Protein AF-A0A9J6RIE5-F1 (afdb_monomer)

pLDDT: mean 76.93, std 15.08, range [38.94, 94.38]

Nearest PDB structures (foldseek):
  3g1c-assembly1_A-2  TM=6.650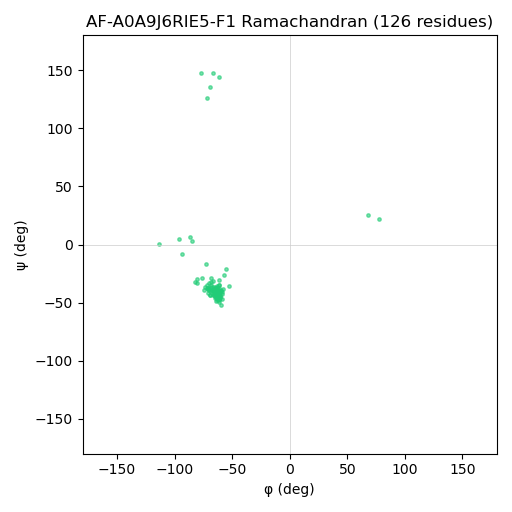E-01  e=7.836E+00  Lachnospira eligens ATCC 27750
  6fal-assembly1_A  TM=6.425E-01  e=8.441E+00  Escherichia coli

Foldseek 3Di:
DVVVVVVVVVVVVVVVVVVVVVVVVVVVVVVVVVVVVVVVVVVVVVVVVVVVVVVVVVVVVVVVVVVVVVVVVVVVVVVVVVVQLVVVLLVVVVVVDDLVVSCVPRVDDSVVSVVSVVVVVVVVVVVD

Radius of gyration: 45.93 Å; Cα contacts (8 Å, |Δi|>4): 26; chains: 1; bounding box: 86×34×119 Å

Organism: NCBI:txid2950436

Mean predicted aligned error: 17.03 Å

Secondary structure (DSSP, 8-state):
-HHHHHHHHHHHHHHHHHHHHHHHHHHHHHHHHHHHHHHHHHHHHHHHHHHHHHHHHHHHHHHHHHHHHHHHHHHHHHHHHHT-HHHHHHHHHTTT--HHHHHHHH---HHHHHHHHHHHHHHHHT--

Sequence (128 aa):
MLIWGALFVLAAYSVAVSGYAIKNRNKLEQLEASLSEKMAQFNRELEAVNNGAIGVGQHLIHVEKKLNTVVSEQERLLTTAEFQPYGQAEAMAEQGVDAEQLSERFGLSESEAQLMSMIKQRSAAQAL

InterPro domains:
  IPR021244 Protein of unknown function DUF2802 [PF10975] (55-120)

Solvent-accessible surface area (backbone atoms only — not comparable to full-atom values): 7033 Å² total; per-residue (Å²): 118,70,68,65,54,55,52,51,54,53,52,52,51,52,53,51,54,52,53,49,52,53,55,53,49,54,49,50,53,52,50,52,50,53,50,51,52,49,51,55,48,50,50,53,52,49,50,52,51,50,54,49,51,52,52,51,50,56,49,49,53,52,50,52,52,52,48,52,52,52,51,53,50,49,53,53,49,50,56,50,57,74,66,34,53,64,65,58,47,50,63,45,45,75,71,68,54,54,54,70,60,50,19,72,75,57,71,44,53,70,68,54,34,51,50,53,54,52,56,46,55,53,52,57,66,69,75,112

Structure (mmCIF, N/CA/C/O backbone):
data_AF-A0A9J6RIE5-F1
#
_entry.id   AF-A0A9J6RIE5-F1
#
loop_
_atom_site.group_PDB
_atom_site.id
_atom_site.type_symbol
_atom_site.label_atom_id
_atom_site.label_alt_id
_atom_site.label_comp_id
_atom_site.label_asym_id
_atom_site.label_entity_id
_atom_site.label_seq_id
_atom_site.pdbx_PDB_ins_code
_atom_site.Cartn_x
_atom_site.Cartn_y
_atom_site.Cartn_z
_atom_site.occupancy
_atom_site.B_iso_or_equiv
_atom_site.auth_seq_id
_atom_site.auth_comp_id
_atom_site.auth_asym_id
_atom_site.auth_atom_id
_atom_site.pdbx_PDB_model_num
ATOM 1 N N . MET A 1 1 ? 43.245 -2.357 -61.612 1.0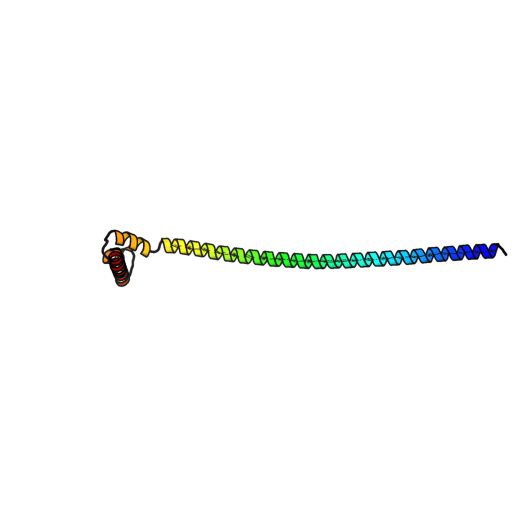0 71.38 1 MET A N 1
ATOM 2 C CA . MET A 1 1 ? 41.887 -2.876 -61.316 1.00 71.38 1 MET A CA 1
ATOM 3 C C . MET A 1 1 ? 41.734 -3.411 -59.887 1.00 71.38 1 MET A C 1
ATOM 5 O O . MET A 1 1 ? 40.704 -3.149 -59.290 1.00 71.38 1 MET A O 1
ATOM 9 N N . LEU A 1 2 ? 42.748 -4.051 -59.286 1.00 80.19 2 LEU A N 1
ATOM 10 C CA . LEU A 1 2 ? 42.676 -4.579 -57.906 1.00 80.19 2 LEU A CA 1
ATOM 11 C C . LEU A 1 2 ? 42.445 -3.520 -56.801 1.00 80.19 2 LEU A C 1
ATOM 13 O O . LEU A 1 2 ? 41.724 -3.780 -55.844 1.00 80.19 2 LEU A O 1
ATOM 17 N N . ILE A 1 3 ? 42.995 -2.309 -56.954 1.00 89.12 3 ILE A N 1
ATOM 18 C CA . ILE A 1 3 ? 42.905 -1.228 -55.947 1.00 89.12 3 ILE A CA 1
ATOM 19 C C . ILE A 1 3 ? 41.458 -0.751 -55.724 1.00 89.12 3 ILE A C 1
ATOM 21 O O . ILE A 1 3 ? 41.059 -0.496 -54.593 1.00 89.12 3 ILE A O 1
ATOM 25 N N . TRP A 1 4 ? 40.647 -0.688 -56.784 1.00 89.25 4 TRP A N 1
ATOM 26 C CA . TRP A 1 4 ? 39.242 -0.276 -56.687 1.00 89.25 4 TRP A CA 1
ATOM 27 C C . TRP A 1 4 ? 38.372 -1.319 -55.971 1.00 89.25 4 TRP A C 1
ATOM 29 O O . TRP A 1 4 ? 37.464 -0.952 -55.229 1.00 89.25 4 TRP A O 1
ATOM 39 N N . GLY A 1 5 ? 38.684 -2.611 -56.129 1.00 91.31 5 GLY A N 1
ATOM 40 C CA . GLY A 1 5 ? 38.000 -3.686 -55.405 1.00 91.31 5 GLY A CA 1
ATOM 41 C C . GLY A 1 5 ? 38.268 -3.638 -53.898 1.00 91.31 5 GLY A C 1
ATOM 42 O O . GLY A 1 5 ? 37.335 -3.740 -53.105 1.00 91.31 5 GLY A O 1
ATOM 43 N N . ALA A 1 6 ? 39.522 -3.401 -53.496 1.00 90.00 6 ALA A N 1
ATOM 44 C CA . ALA A 1 6 ? 39.889 -3.277 -52.083 1.00 90.00 6 ALA A CA 1
ATOM 45 C C . ALA A 1 6 ? 39.181 -2.094 -51.393 1.00 90.00 6 ALA A C 1
ATOM 47 O O . ALA A 1 6 ? 38.716 -2.224 -50.261 1.00 90.00 6 ALA A O 1
ATOM 48 N N . LEU A 1 7 ? 39.034 -0.966 -52.096 1.00 90.62 7 LEU A N 1
ATOM 49 C CA . LEU A 1 7 ? 38.338 0.225 -51.599 1.00 90.62 7 LEU A CA 1
ATOM 50 C C . LEU A 1 7 ? 36.842 -0.034 -51.357 1.00 90.62 7 LEU A C 1
ATOM 52 O O . LEU A 1 7 ? 36.301 0.385 -50.334 1.00 90.62 7 LEU A O 1
ATOM 56 N N . PHE A 1 8 ? 36.191 -0.787 -52.248 1.00 93.62 8 PHE A N 1
ATOM 57 C CA . PHE A 1 8 ? 34.786 -1.172 -52.089 1.00 93.62 8 PHE A CA 1
ATOM 58 C C . PHE A 1 8 ? 34.554 -2.086 -50.882 1.00 93.62 8 PHE A C 1
ATOM 60 O O . PHE A 1 8 ? 33.595 -1.885 -50.138 1.00 93.62 8 PHE A O 1
ATOM 67 N N . VAL A 1 9 ? 35.438 -3.061 -50.650 1.00 92.50 9 VAL A N 1
ATOM 68 C CA . VAL A 1 9 ? 35.326 -3.975 -49.499 1.00 92.50 9 VAL A CA 1
ATOM 69 C C . VAL A 1 9 ? 35.498 -3.220 -48.180 1.00 92.50 9 VAL A C 1
ATOM 71 O O . VAL A 1 9 ? 34.745 -3.447 -47.234 1.00 92.50 9 VAL A O 1
ATOM 74 N N . LEU A 1 10 ? 36.444 -2.280 -48.123 1.00 92.50 10 LEU A N 1
ATOM 75 C CA . LEU A 1 10 ? 36.713 -1.490 -46.921 1.00 92.50 10 LEU A CA 1
ATOM 76 C C . LEU A 1 10 ? 35.555 -0.528 -46.608 1.00 92.50 10 LEU A C 1
ATOM 78 O O . LEU A 1 10 ? 35.149 -0.402 -45.451 1.00 92.50 10 LEU A O 1
ATOM 82 N N . ALA A 1 11 ? 34.957 0.074 -47.641 1.00 92.25 11 ALA A N 1
ATOM 83 C CA . ALA A 1 11 ? 33.744 0.876 -47.504 1.00 92.25 11 ALA A CA 1
ATOM 84 C C . ALA A 1 11 ? 32.547 0.033 -47.027 1.00 92.25 11 ALA A C 1
ATOM 86 O O . ALA A 1 11 ? 31.854 0.429 -46.091 1.00 92.25 11 ALA A O 1
ATOM 87 N N . ALA A 1 12 ? 32.335 -1.156 -47.601 1.00 91.56 12 ALA A N 1
ATOM 88 C CA . ALA A 1 12 ? 31.259 -2.057 -47.186 1.00 91.56 12 ALA A CA 1
ATOM 89 C C . ALA A 1 12 ? 31.420 -2.524 -45.728 1.00 91.56 12 ALA A C 1
ATOM 91 O O . ALA A 1 12 ? 30.443 -2.573 -44.978 1.00 91.56 12 ALA A O 1
ATOM 92 N N . TYR A 1 13 ? 32.654 -2.806 -45.301 1.00 94.38 13 TYR A N 1
ATOM 93 C CA . TYR A 1 13 ? 32.958 -3.178 -43.920 1.00 94.38 13 TYR A CA 1
ATOM 94 C C . TYR A 1 13 ? 32.653 -2.038 -42.935 1.00 94.38 13 TYR A C 1
ATOM 96 O O . TYR A 1 13 ? 32.027 -2.268 -41.900 1.00 94.38 13 TYR A O 1
ATOM 104 N N . SER A 1 14 ? 33.020 -0.798 -43.278 1.00 91.94 14 SER A N 1
ATOM 105 C CA . SER A 1 14 ? 32.725 0.383 -42.451 1.00 91.94 14 SER A CA 1
ATOM 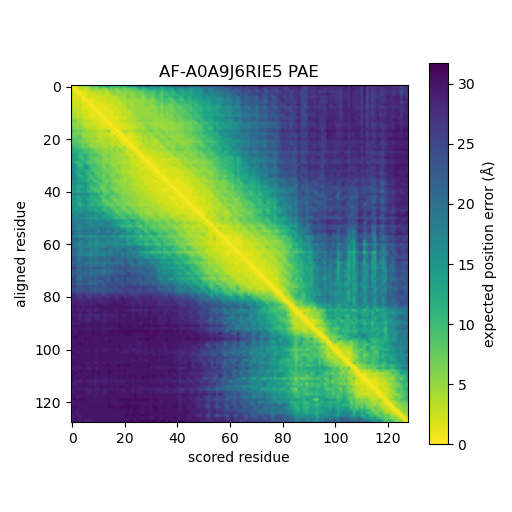106 C C . SER A 1 14 ? 31.214 0.590 -42.271 1.00 91.94 14 SER A C 1
ATOM 108 O O . SER A 1 14 ? 30.743 0.778 -41.147 1.00 91.94 14 SER A O 1
ATOM 110 N N . VAL A 1 15 ? 30.437 0.451 -43.350 1.00 92.19 15 VAL A N 1
ATOM 111 C CA . VAL A 1 15 ? 28.972 0.583 -43.313 1.00 92.19 15 VAL A CA 1
ATOM 112 C C . VAL A 1 15 ? 28.338 -0.522 -42.466 1.00 92.19 15 VAL A C 1
ATOM 114 O O . VAL A 1 15 ? 27.442 -0.242 -41.667 1.00 92.19 15 VAL A O 1
ATOM 117 N N . ALA A 1 16 ? 28.824 -1.762 -42.57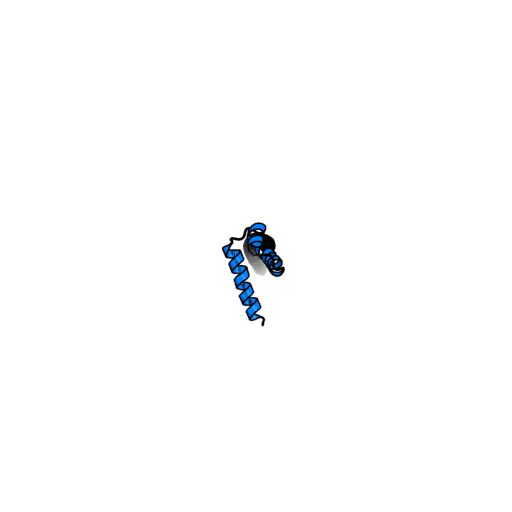5 1.00 92.88 16 ALA A N 1
ATOM 118 C CA . ALA A 1 16 ? 28.329 -2.880 -41.774 1.00 92.88 16 ALA A CA 1
ATOM 119 C C . ALA A 1 16 ? 28.564 -2.663 -40.268 1.00 92.88 16 ALA A C 1
ATOM 121 O O . ALA A 1 16 ? 27.646 -2.854 -39.466 1.00 92.88 16 ALA A O 1
ATOM 122 N N . VAL A 1 17 ? 29.759 -2.202 -39.882 1.00 92.69 17 VAL A N 1
ATOM 123 C CA . VAL A 1 17 ? 30.091 -1.883 -38.482 1.00 92.69 17 VAL A CA 1
ATOM 124 C C . VAL A 1 17 ? 29.234 -0.727 -37.966 1.00 92.69 17 VAL A C 1
ATOM 126 O O . VAL A 1 17 ? 28.683 -0.810 -36.867 1.00 92.69 17 VAL A O 1
ATOM 129 N N . SER A 1 18 ? 29.057 0.324 -38.770 1.00 92.25 18 SER A N 1
ATOM 130 C CA . SER A 1 18 ? 28.239 1.480 -38.391 1.00 92.25 18 SER A CA 1
ATOM 131 C C . SER A 1 18 ? 26.764 1.097 -38.210 1.00 92.25 18 SER A C 1
ATOM 133 O O . SER A 1 18 ? 26.134 1.501 -37.232 1.00 92.25 18 SER A O 1
ATOM 135 N N . GLY A 1 19 ? 26.222 0.249 -39.090 1.00 91.31 19 GLY A N 1
ATOM 136 C CA . GLY A 1 19 ? 24.865 -0.287 -38.957 1.00 91.31 19 GLY A CA 1
ATOM 137 C C . GLY A 1 19 ? 24.689 -1.155 -37.707 1.00 91.31 19 GLY A C 1
ATOM 138 O O . GLY A 1 19 ? 23.677 -1.046 -37.009 1.00 91.31 19 GLY A O 1
ATOM 139 N N . TYR A 1 20 ? 25.693 -1.971 -37.373 1.00 92.62 20 TYR A N 1
ATOM 140 C CA . TYR A 1 20 ? 25.671 -2.796 -36.165 1.00 92.62 20 TYR A CA 1
ATOM 141 C C . TYR A 1 20 ? 25.706 -1.945 -34.889 1.00 92.62 20 TYR A C 1
ATOM 143 O O . TYR A 1 20 ? 24.951 -2.204 -33.950 1.00 92.62 20 TYR A O 1
ATOM 151 N N . ALA A 1 21 ? 26.520 -0.885 -34.876 1.00 89.88 21 ALA A N 1
ATOM 152 C CA . ALA A 1 21 ? 26.608 0.047 -33.757 1.00 89.88 21 ALA A CA 1
ATOM 153 C C . ALA A 1 21 ? 25.281 0.783 -33.503 1.00 89.88 21 ALA A C 1
ATOM 155 O O . ALA A 1 21 ? 24.855 0.886 -32.353 1.00 89.88 21 ALA A O 1
ATOM 156 N N . ILE A 1 22 ? 24.592 1.236 -34.558 1.00 90.38 22 ILE A N 1
ATOM 157 C CA . ILE A 1 22 ? 23.288 1.915 -34.444 1.00 90.38 22 ILE A CA 1
ATOM 158 C C . ILE A 1 22 ? 22.225 0.957 -33.900 1.00 90.38 22 ILE A C 1
ATOM 160 O O . ILE A 1 22 ? 21.511 1.284 -32.955 1.00 90.38 22 ILE A O 1
ATOM 164 N N . LYS A 1 23 ? 22.155 -0.270 -34.429 1.00 90.25 23 LYS A N 1
ATOM 165 C CA . LYS A 1 23 ? 21.197 -1.273 -33.942 1.00 90.25 23 LYS A CA 1
ATOM 166 C C . LYS A 1 23 ? 21.426 -1.619 -32.470 1.00 90.25 23 LYS A C 1
ATOM 168 O O . LYS A 1 23 ? 20.462 -1.848 -31.742 1.00 90.25 23 LYS A O 1
ATOM 173 N N . ASN A 1 24 ? 22.685 -1.672 -32.036 1.00 88.94 24 ASN A N 1
ATOM 174 C CA . ASN A 1 24 ? 23.013 -1.975 -30.648 1.00 88.94 24 ASN A CA 1
ATOM 175 C C . ASN A 1 24 ? 22.649 -0.817 -29.707 1.00 88.94 24 ASN A C 1
ATOM 177 O O . ASN A 1 24 ? 22.117 -1.065 -28.631 1.00 88.94 24 ASN A O 1
ATOM 181 N N . ARG A 1 25 ? 22.845 0.436 -30.139 1.00 88.62 25 ARG A N 1
ATOM 182 C CA . ARG A 1 25 ? 22.396 1.628 -29.396 1.00 88.62 25 ARG A CA 1
ATOM 183 C C . ARG A 1 25 ? 20.881 1.652 -29.222 1.00 88.62 25 ARG A C 1
ATOM 185 O O . ARG A 1 25 ? 20.418 1.769 -28.097 1.00 88.62 25 ARG A O 1
ATOM 192 N N . ASN A 1 26 ? 20.123 1.401 -30.289 1.00 88.19 26 ASN A N 1
ATOM 193 C CA . ASN A 1 26 ? 18.660 1.369 -30.208 1.00 88.19 26 ASN A CA 1
ATOM 194 C C . ASN A 1 26 ? 18.155 0.278 -29.250 1.00 88.19 26 ASN A C 1
ATOM 196 O O . ASN A 1 26 ? 17.160 0.471 -28.561 1.00 88.19 26 ASN A O 1
ATOM 200 N N . LYS A 1 27 ? 18.839 -0.873 -29.182 1.00 89.31 27 LYS A N 1
ATOM 201 C CA . LYS A 1 27 ? 18.517 -1.919 -28.198 1.00 89.31 27 LYS A CA 1
ATOM 202 C C . LYS A 1 27 ? 18.808 -1.478 -26.767 1.00 89.31 27 LYS A C 1
ATOM 204 O O . LYS A 1 27 ? 18.024 -1.806 -25.884 1.00 89.31 27 LYS A O 1
ATOM 209 N N . LEU A 1 28 ? 19.920 -0.775 -26.542 1.00 86.69 28 LEU A N 1
ATOM 210 C CA . LEU A 1 28 ? 20.246 -0.222 -25.227 1.00 86.69 28 LEU A CA 1
ATOM 211 C C . LEU A 1 28 ? 19.191 0.797 -24.794 1.00 86.69 28 LEU A C 1
ATOM 213 O O . LEU A 1 28 ? 18.667 0.674 -23.695 1.00 86.69 28 LEU A O 1
ATOM 217 N N . GLU A 1 29 ? 18.813 1.722 -25.674 1.00 89.62 29 GLU A N 1
ATOM 218 C CA . GLU A 1 29 ? 17.781 2.725 -25.387 1.00 89.62 29 GLU A CA 1
ATOM 219 C C . GLU A 1 29 ? 16.421 2.079 -25.094 1.00 89.62 29 GLU A C 1
ATOM 221 O O . GLU A 1 29 ? 15.740 2.461 -24.147 1.00 89.62 29 GLU A O 1
ATOM 226 N N . GLN A 1 30 ? 16.033 1.048 -25.851 1.00 89.25 30 GLN A N 1
ATOM 227 C CA . GLN A 1 30 ? 14.805 0.294 -25.577 1.00 89.25 30 GLN A CA 1
ATOM 228 C C . GLN A 1 30 ? 14.857 -0.435 -24.232 1.00 89.25 30 GLN A C 1
ATOM 230 O O . GLN A 1 30 ? 13.844 -0.515 -23.532 1.00 89.25 30 GLN A O 1
ATOM 235 N N . LEU A 1 31 ? 16.022 -0.972 -23.865 1.00 88.81 31 LEU A N 1
ATOM 236 C CA . LEU A 1 31 ? 16.207 -1.660 -22.594 1.00 88.81 31 LEU A CA 1
ATOM 237 C C . LEU A 1 31 ? 16.153 -0.678 -21.420 1.00 88.81 31 LEU A C 1
ATOM 239 O O . LEU A 1 31 ? 15.473 -0.957 -20.435 1.00 88.81 31 LEU A O 1
ATOM 243 N N . GLU A 1 32 ? 16.807 0.477 -21.545 1.00 89.94 32 GLU A N 1
ATOM 244 C CA . GLU A 1 32 ? 16.744 1.560 -20.561 1.00 89.94 32 GLU A CA 1
ATOM 245 C C . GLU A 1 32 ? 15.320 2.095 -20.408 1.00 89.94 32 GLU A C 1
ATOM 247 O O . GLU A 1 32 ? 14.838 2.228 -19.283 1.00 89.94 32 GLU A O 1
ATOM 252 N N . ALA A 1 33 ? 14.609 2.323 -21.517 1.00 90.19 33 ALA A N 1
ATOM 253 C CA . ALA A 1 33 ? 13.214 2.754 -21.494 1.00 90.19 33 ALA A CA 1
ATOM 254 C C . ALA A 1 33 ? 12.319 1.727 -20.785 1.00 90.19 33 ALA A C 1
ATOM 256 O O . ALA A 1 33 ? 11.554 2.087 -19.893 1.00 90.19 33 ALA A O 1
ATOM 257 N N . SER A 1 34 ? 12.478 0.440 -21.109 1.00 90.75 34 SER A N 1
ATOM 258 C CA . SER A 1 34 ? 11.721 -0.647 -20.472 1.00 90.75 34 SER A CA 1
ATOM 259 C C . SER A 1 34 ? 12.024 -0.762 -18.976 1.00 90.75 34 SER A C 1
ATOM 261 O O . SER A 1 34 ? 11.141 -1.064 -18.174 1.00 90.75 34 SER A O 1
ATOM 263 N N . LEU A 1 35 ? 13.281 -0.551 -18.577 1.00 88.75 35 LEU A N 1
ATOM 264 C CA . LEU A 1 35 ? 13.682 -0.599 -17.174 1.00 88.75 35 LEU A CA 1
ATOM 265 C C . LEU A 1 35 ? 13.130 0.601 -16.399 1.00 88.75 35 LEU A C 1
ATOM 267 O O . LEU A 1 35 ? 12.621 0.429 -15.293 1.00 88.75 35 LEU A O 1
ATOM 271 N N . SER A 1 36 ? 13.179 1.790 -16.999 1.00 92.25 36 SER A N 1
ATOM 272 C CA . SER A 1 36 ? 12.595 3.014 -16.447 1.00 92.25 36 SER A CA 1
ATOM 273 C C . SER A 1 36 ? 11.082 2.879 -16.266 1.00 92.25 36 SER A C 1
ATOM 275 O O . SER A 1 36 ? 10.550 3.200 -15.204 1.00 92.25 36 SER A O 1
ATOM 277 N N . GLU A 1 37 ? 10.388 2.302 -17.248 1.00 92.81 37 GLU A N 1
ATOM 278 C CA . GLU A 1 37 ? 8.951 2.042 -17.170 1.00 92.81 37 GLU A CA 1
ATOM 279 C C . GLU A 1 37 ? 8.602 1.075 -16.029 1.00 92.81 37 GLU A C 1
ATOM 281 O O . GLU A 1 37 ? 7.698 1.353 -15.237 1.00 92.81 37 GLU A O 1
ATOM 286 N N . LYS A 1 38 ? 9.365 -0.016 -15.880 1.00 91.19 38 LYS A N 1
ATOM 287 C CA . LYS A 1 38 ? 9.200 -0.964 -14.766 1.00 91.19 38 LYS A CA 1
ATOM 288 C C . LYS A 1 38 ? 9.476 -0.326 -13.409 1.00 91.19 38 LYS A C 1
ATOM 290 O O . LYS A 1 38 ? 8.735 -0.576 -12.466 1.00 91.19 38 LYS A O 1
ATOM 295 N N . MET A 1 39 ? 10.503 0.515 -13.303 1.00 92.38 39 MET A N 1
ATOM 296 C CA . MET A 1 39 ? 10.790 1.258 -12.071 1.00 92.38 39 MET A CA 1
ATOM 297 C C . MET A 1 39 ? 9.665 2.234 -11.731 1.00 92.38 39 MET A C 1
ATOM 299 O O . MET A 1 39 ? 9.238 2.310 -10.581 1.00 92.38 39 MET A O 1
ATOM 303 N N . ALA A 1 40 ? 9.128 2.936 -12.729 1.00 92.12 40 ALA A N 1
ATOM 304 C CA . ALA A 1 40 ? 7.980 3.811 -12.539 1.00 92.12 40 ALA A CA 1
ATOM 305 C C . ALA A 1 40 ? 6.733 3.026 -12.102 1.00 92.12 40 ALA A C 1
ATOM 307 O O . ALA A 1 40 ? 5.983 3.497 -11.250 1.00 92.12 40 ALA A O 1
ATOM 308 N N . GLN A 1 41 ? 6.511 1.827 -12.649 1.00 92.25 41 GLN A N 1
ATOM 309 C CA . GLN A 1 41 ? 5.436 0.941 -12.205 1.00 92.25 41 GLN A CA 1
ATOM 310 C C . GLN A 1 41 ? 5.639 0.481 -10.762 1.00 92.25 41 GLN A C 1
ATOM 312 O O . GLN A 1 41 ? 4.715 0.620 -9.964 1.00 92.25 41 GLN A O 1
ATOM 317 N N . PHE A 1 42 ? 6.834 0.007 -10.406 1.00 90.12 42 PHE A N 1
ATOM 318 C CA . PHE A 1 42 ? 7.117 -0.404 -9.035 1.00 90.12 42 PHE A CA 1
ATOM 319 C C . PHE A 1 42 ? 6.957 0.738 -8.041 1.00 90.12 42 PHE A C 1
ATOM 321 O O . PHE A 1 42 ? 6.385 0.515 -6.983 1.00 90.12 42 PHE A O 1
ATOM 328 N N . ASN A 1 43 ? 7.374 1.960 -8.377 1.00 91.88 43 ASN A N 1
ATOM 329 C CA . ASN A 1 43 ? 7.136 3.116 -7.511 1.00 91.88 43 ASN A CA 1
ATOM 330 C C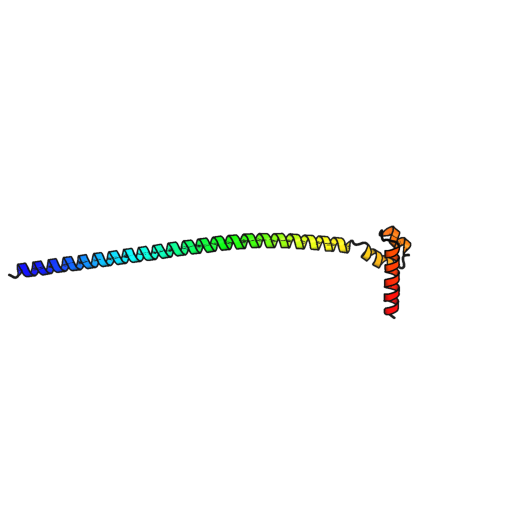 . ASN A 1 43 ? 5.641 3.377 -7.295 1.00 91.88 43 ASN A C 1
ATOM 332 O O . ASN A 1 43 ? 5.227 3.599 -6.162 1.00 91.88 43 ASN A O 1
ATOM 336 N N . ARG A 1 44 ? 4.816 3.283 -8.347 1.00 90.62 44 ARG A N 1
ATOM 337 C CA . ARG A 1 44 ? 3.354 3.414 -8.211 1.00 90.62 44 ARG A CA 1
ATOM 338 C C . ARG A 1 44 ? 2.754 2.311 -7.341 1.00 90.62 44 ARG A C 1
ATOM 340 O O . ARG A 1 44 ? 1.882 2.584 -6.521 1.00 90.62 44 ARG A O 1
ATOM 347 N N . GLU A 1 45 ? 3.211 1.073 -7.509 1.00 90.19 45 GLU A N 1
ATOM 348 C CA . GLU A 1 45 ? 2.784 -0.051 -6.670 1.00 90.19 45 GLU A CA 1
ATOM 349 C C . GLU A 1 45 ? 3.217 0.152 -5.211 1.00 90.19 45 GLU A C 1
ATOM 351 O O . GLU A 1 45 ? 2.419 -0.073 -4.304 1.00 90.19 45 GLU A O 1
ATOM 356 N N . LEU A 1 46 ? 4.431 0.656 -4.974 1.00 89.81 46 LEU A N 1
ATOM 357 C CA . LEU A 1 46 ? 4.936 0.968 -3.639 1.00 89.81 46 LEU A CA 1
ATOM 358 C C . LEU A 1 46 ? 4.116 2.074 -2.967 1.00 89.81 46 LEU A C 1
ATOM 360 O O . LEU A 1 46 ? 3.764 1.948 -1.798 1.00 89.81 46 LEU A O 1
ATOM 364 N N . GLU A 1 47 ? 3.781 3.139 -3.699 1.00 89.44 47 GLU A N 1
ATOM 365 C CA . GLU A 1 47 ? 2.913 4.215 -3.213 1.00 89.44 47 GLU A CA 1
ATOM 366 C C . GLU A 1 47 ? 1.516 3.692 -2.871 1.00 89.44 47 GLU A C 1
ATOM 368 O O . GLU A 1 47 ? 0.980 4.015 -1.811 1.00 89.44 47 GLU A O 1
ATOM 373 N N . ALA A 1 48 ? 0.939 2.842 -3.723 1.00 87.12 48 ALA A N 1
ATOM 374 C CA . ALA A 1 48 ? -0.353 2.218 -3.460 1.00 87.12 48 ALA A CA 1
ATOM 375 C C . ALA A 1 48 ? -0.311 1.322 -2.211 1.00 87.12 48 ALA A C 1
ATOM 377 O O . ALA A 1 48 ? -1.206 1.405 -1.368 1.00 87.12 48 ALA A O 1
ATOM 378 N N . VAL A 1 49 ? 0.742 0.513 -2.052 1.00 85.94 49 VAL A N 1
ATOM 379 C CA . VAL A 1 49 ? 0.949 -0.336 -0.868 1.00 85.94 49 VAL A CA 1
ATOM 380 C C . VAL A 1 49 ? 1.154 0.509 0.384 1.00 85.94 49 VAL A C 1
ATOM 382 O O . VAL A 1 49 ? 0.533 0.227 1.405 1.00 85.94 49 VAL A O 1
ATOM 385 N N . ASN A 1 50 ? 1.965 1.565 0.321 1.00 85.25 50 ASN A N 1
ATOM 386 C CA . ASN A 1 50 ? 2.193 2.473 1.443 1.00 85.25 50 ASN A CA 1
ATOM 387 C C . ASN A 1 50 ? 0.894 3.169 1.871 1.00 85.25 50 ASN A C 1
ATOM 389 O O . ASN A 1 50 ? 0.548 3.170 3.050 1.00 85.25 50 ASN A O 1
ATOM 393 N N . ASN A 1 51 ? 0.126 3.689 0.913 1.00 81.06 51 ASN A N 1
ATOM 394 C CA . ASN A 1 51 ? -1.168 4.312 1.186 1.00 81.06 51 ASN A CA 1
ATOM 395 C C . ASN A 1 51 ? -2.170 3.302 1.767 1.00 81.06 51 ASN A C 1
ATOM 397 O O . ASN A 1 51 ? -2.894 3.622 2.711 1.00 81.06 51 ASN A O 1
ATOM 401 N N . GLY A 1 52 ? -2.174 2.067 1.259 1.00 81.81 52 GLY A N 1
ATOM 402 C CA . GLY A 1 52 ? -2.973 0.971 1.806 1.00 81.81 52 GLY A CA 1
ATOM 403 C C . GLY A 1 52 ? -2.578 0.614 3.241 1.00 81.81 52 GLY A C 1
ATOM 404 O O . GLY A 1 52 ? -3.443 0.521 4.111 1.00 81.81 52 GLY A O 1
ATOM 405 N N . ALA A 1 53 ? -1.280 0.481 3.518 1.00 84.12 53 ALA A N 1
ATOM 406 C CA . ALA A 1 53 ? -0.751 0.175 4.845 1.00 84.12 53 ALA A CA 1
ATOM 407 C C . ALA A 1 53 ? -1.065 1.285 5.861 1.00 84.12 53 ALA A C 1
ATOM 409 O O . ALA A 1 53 ? -1.469 0.988 6.986 1.00 84.12 53 ALA A O 1
ATOM 410 N N . ILE A 1 54 ? -0.961 2.557 5.458 1.00 83.81 54 ILE A N 1
ATOM 411 C CA . ILE A 1 54 ? -1.358 3.706 6.286 1.00 83.81 54 ILE A CA 1
ATOM 412 C C . ILE A 1 54 ? -2.858 3.650 6.602 1.00 83.81 54 ILE A C 1
ATOM 414 O O . ILE A 1 54 ? -3.243 3.813 7.761 1.00 83.81 54 ILE A O 1
ATOM 418 N N . GLY A 1 55 ? -3.706 3.379 5.604 1.00 83.56 55 GLY A N 1
ATOM 419 C CA . GLY A 1 55 ? -5.154 3.263 5.800 1.00 83.56 55 GLY A CA 1
ATOM 420 C C . GLY A 1 55 ? -5.537 2.130 6.757 1.00 83.56 55 GLY A C 1
ATOM 421 O O . GLY A 1 55 ? -6.339 2.330 7.671 1.00 83.56 55 GLY A O 1
ATOM 422 N N . VAL A 1 56 ? -4.913 0.958 6.604 1.00 85.94 56 VAL A N 1
ATOM 423 C CA . VAL A 1 56 ? -5.109 -0.183 7.514 1.00 85.94 56 VAL A CA 1
ATOM 424 C C . VAL A 1 56 ? -4.627 0.151 8.927 1.00 85.94 56 VAL A C 1
ATOM 426 O O . VAL A 1 56 ? -5.333 -0.149 9.887 1.00 85.94 56 VAL A O 1
ATOM 429 N N . GLY A 1 57 ? -3.483 0.825 9.076 1.00 86.62 57 GLY A N 1
ATOM 430 C CA . GLY A 1 57 ? -2.974 1.260 10.380 1.00 86.62 57 GLY A CA 1
ATOM 431 C C . GLY A 1 57 ? -3.924 2.223 11.097 1.00 86.62 57 GLY A C 1
ATOM 432 O O . GLY A 1 57 ? -4.234 2.031 12.270 1.00 86.62 57 GLY A O 1
ATOM 433 N N . GLN A 1 58 ? -4.460 3.220 10.386 1.00 88.44 58 GLN A N 1
ATOM 434 C CA . GLN A 1 58 ? -5.455 4.144 10.946 1.00 88.44 58 GLN A CA 1
ATOM 435 C C . GLN A 1 58 ? -6.748 3.428 11.352 1.00 88.44 58 GLN A C 1
ATOM 437 O O . GLN A 1 58 ? -7.317 3.728 12.405 1.00 88.44 58 GLN A O 1
ATOM 442 N N . HIS A 1 59 ? -7.203 2.465 10.547 1.00 90.38 59 HIS A N 1
ATOM 443 C CA . HIS A 1 59 ? -8.370 1.657 10.887 1.00 90.38 59 HIS A CA 1
ATOM 444 C C . HIS A 1 59 ? -8.122 0.794 12.131 1.00 90.38 59 HIS A C 1
ATOM 446 O O . HIS A 1 59 ? -8.977 0.749 13.015 1.00 90.38 59 HIS A O 1
ATOM 452 N N . LEU A 1 60 ? -6.940 0.180 12.243 1.00 91.62 60 LEU A N 1
ATOM 453 C CA . LEU A 1 60 ? -6.542 -0.611 13.407 1.00 91.62 60 LEU A CA 1
ATOM 454 C C . LEU A 1 60 ? -6.567 0.234 14.688 1.00 91.62 60 LEU A C 1
ATOM 456 O O . LEU A 1 60 ? -7.190 -0.169 15.664 1.00 91.62 60 LEU A O 1
ATOM 460 N N . ILE A 1 61 ? -5.994 1.443 14.649 1.00 91.12 61 ILE A N 1
ATOM 461 C CA . ILE A 1 61 ? -6.013 2.392 15.776 1.00 91.12 61 ILE A CA 1
ATOM 462 C C . ILE A 1 61 ? -7.455 2.738 16.178 1.00 91.12 61 ILE A C 1
ATOM 464 O O . ILE A 1 61 ? -7.779 2.821 17.364 1.00 91.12 61 ILE A O 1
ATOM 468 N N . HIS A 1 62 ? -8.348 2.939 15.206 1.00 90.00 62 HIS A N 1
ATOM 469 C CA . HIS A 1 62 ? -9.752 3.235 15.489 1.00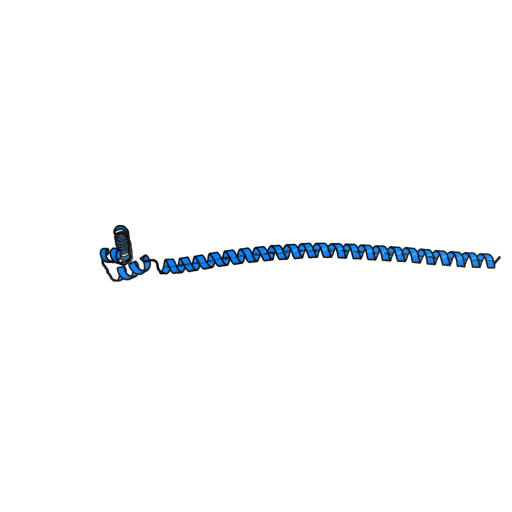 90.00 62 HIS A CA 1
ATOM 470 C C . HIS A 1 62 ? -10.466 2.054 16.159 1.00 90.00 62 HIS A C 1
ATOM 472 O O . HIS A 1 62 ? -11.220 2.246 17.117 1.00 90.00 62 HIS A O 1
ATOM 478 N N . VAL A 1 63 ? -10.226 0.835 15.668 1.00 90.69 63 VAL A N 1
ATOM 479 C CA . VAL A 1 63 ? -10.785 -0.396 16.240 1.00 90.69 63 VAL A CA 1
ATOM 480 C C . VAL A 1 63 ? -10.255 -0.623 17.652 1.00 90.69 63 VAL A C 1
ATOM 482 O O . VAL A 1 63 ? -11.049 -0.888 18.549 1.00 90.69 63 VAL A O 1
ATOM 485 N N . GLU A 1 64 ? -8.954 -0.448 17.875 1.00 91.81 64 GLU A N 1
ATOM 486 C CA . GLU A 1 64 ? -8.326 -0.578 19.192 1.00 91.81 64 GLU A CA 1
ATOM 487 C C . GLU A 1 64 ? -8.895 0.437 20.187 1.00 91.81 64 GLU A C 1
ATOM 489 O O . GLU A 1 64 ? -9.287 0.073 21.294 1.00 91.81 64 GLU A O 1
ATOM 494 N N . LYS A 1 65 ? -9.058 1.700 19.773 1.00 91.19 65 LYS A N 1
ATOM 495 C CA . LYS A 1 65 ? -9.686 2.730 20.610 1.00 91.19 65 LYS A CA 1
ATOM 496 C C . LYS A 1 65 ? -11.122 2.363 20.979 1.00 91.19 65 LYS A C 1
ATOM 498 O O . LYS A 1 65 ? -11.507 2.498 22.139 1.00 91.19 65 LYS A O 1
ATOM 503 N N . LYS A 1 66 ? -11.912 1.892 20.009 1.00 88.50 66 LYS A N 1
ATOM 504 C CA . LYS A 1 66 ? -13.300 1.471 20.243 1.00 88.50 66 LYS A CA 1
ATOM 505 C C . LYS A 1 66 ? -13.365 0.257 21.169 1.00 88.50 66 LYS A C 1
ATOM 507 O O . LYS A 1 66 ? -14.210 0.231 22.058 1.00 88.50 66 LYS A O 1
ATOM 512 N N . LEU A 1 67 ? -12.468 -0.711 20.988 1.00 89.94 67 LEU A N 1
ATOM 513 C CA . LEU A 1 67 ? -12.352 -1.875 21.859 1.00 89.94 67 LEU A CA 1
ATOM 514 C C . LEU A 1 67 ? -12.018 -1.450 23.288 1.00 89.94 67 LEU A C 1
ATOM 516 O O . LEU A 1 67 ? -12.716 -1.859 24.208 1.00 89.94 67 LEU A O 1
ATOM 520 N N . ASN A 1 68 ? -11.029 -0.575 23.468 1.00 90.00 68 ASN A N 1
ATOM 521 C CA . ASN A 1 68 ? -10.649 -0.068 24.782 1.00 90.00 68 ASN A CA 1
ATOM 522 C C . ASN A 1 68 ? -11.818 0.639 25.486 1.00 90.00 68 ASN A C 1
ATOM 524 O O . ASN A 1 68 ? -12.067 0.396 26.662 1.00 90.00 68 ASN A O 1
ATOM 528 N N . THR A 1 69 ? -12.596 1.452 24.761 1.00 89.25 69 THR A N 1
ATOM 529 C CA . THR A 1 69 ? -13.813 2.070 25.311 1.00 89.25 69 THR A CA 1
ATOM 530 C C . THR A 1 69 ? -14.844 1.024 25.735 1.00 89.25 69 THR A C 1
ATOM 532 O O . THR A 1 69 ? -15.383 1.109 26.834 1.00 89.25 69 THR A O 1
ATOM 535 N N . VAL A 1 70 ? -15.108 0.015 24.901 1.00 88.25 70 VAL A N 1
ATOM 536 C CA . VAL A 1 70 ? -16.074 -1.047 25.232 1.00 88.25 70 VAL A CA 1
ATOM 537 C C . VAL A 1 70 ? -15.615 -1.862 26.441 1.00 88.25 70 VAL A C 1
ATOM 539 O O . VAL A 1 70 ? -16.434 -2.166 27.303 1.00 88.25 70 VAL A O 1
ATOM 542 N N . VAL A 1 71 ? -14.324 -2.184 26.531 1.00 88.38 71 VAL A N 1
ATOM 543 C CA . VAL A 1 71 ? -13.746 -2.893 27.681 1.00 88.38 71 VAL A CA 1
ATOM 544 C C . VAL A 1 71 ? -13.880 -2.052 28.950 1.00 88.38 71 VAL A C 1
ATOM 546 O O . VAL A 1 71 ? -14.375 -2.560 29.950 1.00 88.38 71 VAL A O 1
ATOM 549 N N . SER A 1 72 ? -13.551 -0.756 28.89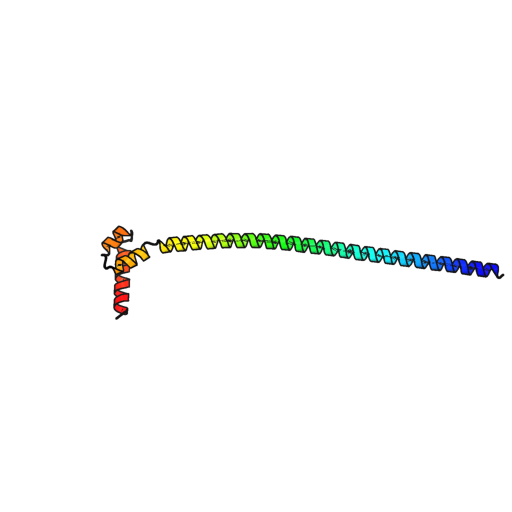7 1.00 82.44 72 SER A N 1
ATOM 550 C CA . SER A 1 72 ? -13.700 0.129 30.060 1.00 82.44 72 SER A CA 1
ATOM 551 C C . SER A 1 72 ? -15.155 0.284 30.512 1.00 82.44 72 SER A C 1
ATOM 553 O O . SER A 1 72 ? -15.433 0.350 31.706 1.00 82.44 72 SER A O 1
ATOM 555 N N . GLU A 1 73 ? -16.107 0.305 29.575 1.00 85.25 73 GLU A N 1
ATOM 556 C CA . GLU A 1 73 ? -17.531 0.351 29.914 1.00 85.25 73 GLU A CA 1
ATOM 557 C C . GLU A 1 73 ? -18.009 -0.980 30.504 1.00 85.25 73 GLU A C 1
ATOM 559 O O . GLU A 1 73 ? -18.773 -0.970 31.464 1.00 85.25 73 GLU A O 1
ATOM 564 N N . GLN A 1 74 ? -17.527 -2.125 30.007 1.00 76.06 74 GLN A N 1
ATOM 565 C CA . GLN A 1 74 ? -17.817 -3.421 30.630 1.00 76.06 74 GLN A CA 1
ATOM 566 C C . GLN A 1 74 ? -17.270 -3.508 32.051 1.00 76.06 74 GLN A C 1
ATOM 568 O O . GLN A 1 74 ? -17.980 -3.965 32.937 1.00 76.06 74 GLN A O 1
ATOM 573 N N . GLU A 1 75 ? -16.051 -3.037 32.295 1.00 78.62 75 GLU A N 1
ATOM 574 C CA . GLU A 1 75 ? -15.459 -3.027 33.634 1.00 78.62 75 GLU A CA 1
ATOM 575 C C . GLU A 1 75 ? -16.249 -2.127 34.595 1.00 78.62 75 GLU A C 1
ATOM 577 O O . GLU A 1 75 ? -16.546 -2.518 35.727 1.00 78.62 75 GLU A O 1
ATOM 582 N N . ARG A 1 76 ? -16.696 -0.955 34.122 1.00 73.38 76 ARG A N 1
ATOM 583 C CA . ARG A 1 76 ? -17.602 -0.079 34.882 1.00 73.38 76 ARG A CA 1
ATOM 584 C C . ARG A 1 76 ? -18.950 -0.739 35.156 1.00 73.38 76 ARG A C 1
ATOM 586 O O . ARG A 1 76 ? -19.452 -0.619 36.273 1.00 73.38 76 ARG A O 1
ATOM 593 N N . LEU A 1 77 ? -19.544 -1.419 34.175 1.00 75.31 77 LEU A N 1
ATOM 594 C CA . LEU A 1 77 ? -20.819 -2.120 34.339 1.00 75.31 77 LEU A CA 1
ATOM 595 C C . LEU A 1 77 ? -20.698 -3.300 35.300 1.00 75.31 77 LEU A C 1
ATOM 597 O O . LEU A 1 77 ? -21.569 -3.456 36.145 1.00 75.31 77 LEU A O 1
ATOM 601 N N . LEU A 1 78 ? -19.620 -4.082 35.218 1.00 71.69 78 LEU A N 1
ATOM 602 C CA . LEU A 1 78 ? -19.338 -5.171 36.151 1.00 71.69 78 LEU A CA 1
ATOM 603 C C . LEU A 1 78 ? -19.170 -4.634 37.570 1.00 71.69 78 LEU A C 1
ATOM 605 O O . LEU A 1 78 ? -19.873 -5.086 38.462 1.00 71.69 78 LEU A O 1
ATOM 609 N N . THR A 1 79 ? -18.351 -3.597 37.760 1.00 66.44 79 THR A N 1
ATOM 610 C CA . THR A 1 79 ? -18.170 -2.957 39.076 1.00 66.44 79 THR A CA 1
ATOM 611 C C . THR A 1 79 ? -19.489 -2.392 39.619 1.00 66.44 79 THR A C 1
ATOM 613 O O . THR A 1 79 ? -19.782 -2.514 40.803 1.00 66.44 79 THR A O 1
ATOM 616 N N . THR A 1 80 ? -20.316 -1.787 38.759 1.00 60.97 80 THR A N 1
ATOM 617 C CA . THR A 1 80 ? -21.623 -1.226 39.152 1.00 60.97 80 THR A CA 1
ATOM 618 C C . THR A 1 80 ? -22.648 -2.319 39.468 1.00 60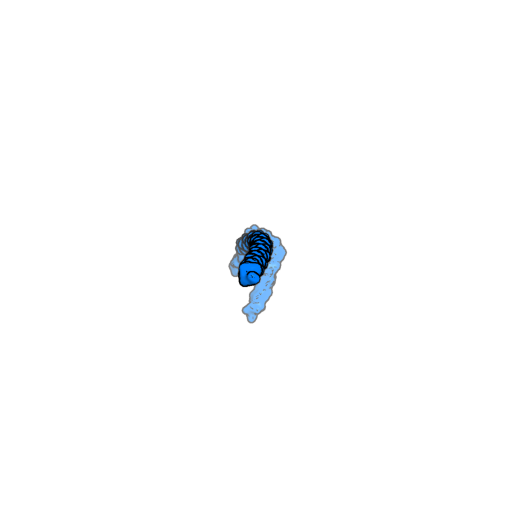.97 80 THR A C 1
ATOM 620 O O . THR A 1 80 ? -23.440 -2.159 40.393 1.00 60.97 80 THR A O 1
ATOM 623 N N . ALA A 1 81 ? -22.634 -3.430 38.729 1.00 59.22 81 ALA A N 1
ATOM 624 C CA . ALA A 1 81 ? -23.492 -4.588 38.969 1.00 59.22 81 ALA A CA 1
ATOM 625 C C . ALA A 1 81 ? -23.090 -5.336 40.251 1.00 59.22 81 ALA A C 1
ATOM 627 O O . ALA A 1 81 ? -23.955 -5.762 41.010 1.00 59.22 81 ALA A O 1
ATOM 628 N N . GLU A 1 82 ? -21.792 -5.442 40.539 1.00 54.06 82 GLU A N 1
ATOM 629 C CA . GLU A 1 82 ? -21.277 -6.035 41.780 1.00 54.06 82 GLU A CA 1
ATOM 630 C C . GLU A 1 82 ? -21.606 -5.167 43.011 1.00 54.06 82 GLU A C 1
ATOM 632 O O . GLU A 1 82 ? -21.835 -5.682 44.104 1.00 54.06 82 GLU A O 1
ATOM 637 N N . PHE A 1 83 ? -21.726 -3.847 42.826 1.00 53.69 83 PHE A N 1
ATOM 638 C CA . PHE A 1 83 ? -22.212 -2.902 43.840 1.00 53.69 83 PHE A CA 1
ATOM 639 C C . PHE A 1 83 ? -23.739 -2.742 43.883 1.00 53.69 83 PHE A C 1
ATOM 641 O O . PHE A 1 83 ? -24.242 -1.887 44.618 1.00 53.69 83 PHE A O 1
ATOM 648 N N . GLN A 1 84 ? -24.501 -3.530 43.120 1.00 58.19 84 GLN A N 1
ATOM 649 C CA . GLN A 1 84 ? -25.946 -3.361 43.068 1.00 58.19 84 GLN A CA 1
ATOM 650 C C . GLN A 1 84 ? -26.587 -3.847 44.389 1.00 58.19 84 GLN A C 1
ATOM 652 O O . GLN A 1 84 ? -26.379 -4.998 44.785 1.00 58.19 84 GLN A O 1
ATOM 657 N N . PRO A 1 85 ? -27.401 -3.010 45.069 1.00 57.81 85 PRO A N 1
ATOM 658 C CA . PRO A 1 85 ? -28.002 -3.322 46.371 1.00 57.81 85 PRO A CA 1
ATOM 659 C C . PRO A 1 85 ? -28.809 -4.625 46.389 1.00 57.81 85 PRO A C 1
ATOM 661 O O . PRO A 1 85 ? -28.988 -5.214 47.444 1.00 57.81 85 PRO A O 1
ATOM 664 N N . TYR A 1 86 ? -29.251 -5.103 45.224 1.00 55.69 86 TYR A N 1
ATOM 665 C CA . TYR A 1 86 ? -29.991 -6.347 45.046 1.00 55.69 86 TYR A CA 1
ATOM 666 C C . TYR A 1 86 ? -29.218 -7.608 45.466 1.00 55.69 86 TYR A C 1
ATOM 668 O O . TYR A 1 86 ? -29.798 -8.454 46.139 1.00 55.69 86 TYR A O 1
ATOM 676 N N . GLY A 1 87 ? -27.924 -7.728 45.138 1.00 62.06 87 GLY A N 1
ATOM 677 C CA . GLY A 1 87 ? -27.122 -8.897 45.537 1.00 62.06 87 GLY A CA 1
ATOM 678 C C . GLY A 1 87 ? -26.811 -8.913 47.039 1.00 62.06 87 GLY A C 1
ATOM 679 O O . GLY A 1 87 ? -26.820 -9.961 47.681 1.00 62.06 87 GLY A O 1
ATOM 680 N N . GLN A 1 88 ? -26.610 -7.730 47.631 1.00 56.91 88 GLN A N 1
ATOM 681 C CA . GLN A 1 88 ? -26.435 -7.584 49.081 1.00 56.91 88 GLN A CA 1
ATOM 682 C C . GLN A 1 88 ? -27.758 -7.769 49.843 1.00 56.91 88 GLN A C 1
ATOM 684 O O . GLN A 1 88 ? -27.769 -8.377 50.913 1.00 56.91 88 GLN A O 1
ATOM 689 N N . ALA A 1 89 ? -28.878 -7.311 49.280 1.00 58.12 89 ALA A N 1
ATOM 690 C CA . ALA A 1 89 ? -30.217 -7.538 49.813 1.00 58.12 89 ALA A CA 1
ATOM 691 C C . ALA A 1 89 ? -30.610 -9.021 49.750 1.00 58.12 89 ALA A C 1
ATOM 693 O O . ALA A 1 89 ? -31.226 -9.514 50.687 1.00 58.12 89 ALA A O 1
ATOM 694 N N . GLU A 1 90 ? -30.212 -9.756 48.707 1.00 56.38 90 GLU A N 1
ATOM 695 C CA . GLU A 1 90 ? -30.410 -11.208 48.611 1.00 56.38 90 GLU A CA 1
ATOM 696 C C . GLU A 1 90 ? -29.647 -11.953 49.720 1.00 56.38 90 GLU A C 1
ATOM 698 O O . GLU A 1 90 ? -30.249 -12.740 50.450 1.00 56.38 90 GLU A O 1
ATOM 703 N N . ALA A 1 91 ? -28.368 -11.625 49.939 1.00 61.53 91 ALA A N 1
ATOM 704 C CA . ALA A 1 91 ? -27.557 -12.224 51.004 1.00 61.53 91 ALA A CA 1
ATOM 705 C C . ALA A 1 91 ? -28.033 -11.864 52.431 1.00 61.53 91 ALA A C 1
ATOM 707 O O . ALA A 1 91 ? -27.891 -12.666 53.354 1.00 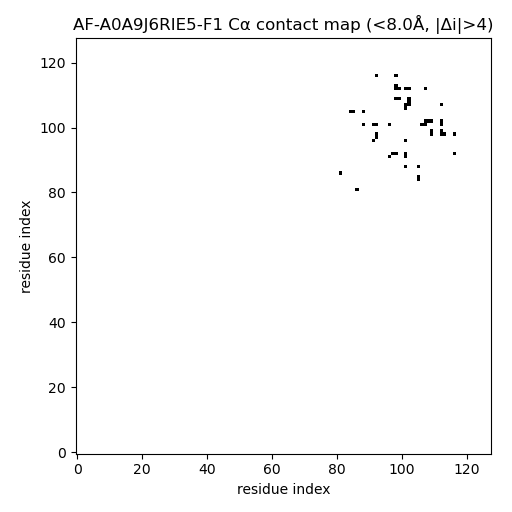61.53 91 ALA A O 1
ATOM 708 N N . MET A 1 92 ? -28.607 -10.671 52.645 1.00 56.00 92 MET A N 1
ATOM 709 C CA . MET A 1 92 ? -29.210 -10.300 53.938 1.00 56.00 92 MET A CA 1
ATOM 710 C C . MET A 1 92 ? -30.626 -10.870 54.121 1.00 56.00 92 MET A C 1
ATOM 712 O O . MET A 1 92 ? -31.012 -11.184 55.246 1.00 56.00 92 MET A O 1
ATOM 716 N N . ALA A 1 93 ? -31.385 -11.071 53.042 1.00 57.69 93 ALA A N 1
ATOM 717 C CA . ALA A 1 93 ? -32.669 -11.770 53.077 1.00 57.69 93 ALA A CA 1
ATOM 718 C C . ALA A 1 93 ? -32.502 -13.270 53.388 1.00 57.69 93 ALA A C 1
ATOM 720 O O . ALA A 1 93 ? -33.317 -13.828 54.122 1.00 57.69 93 ALA A O 1
ATOM 721 N N . GLU A 1 94 ? -31.420 -13.913 52.924 1.00 55.72 94 GLU A N 1
ATOM 722 C CA . GLU A 1 94 ? -31.045 -15.284 53.329 1.00 55.72 94 GLU A CA 1
ATOM 723 C C . GLU A 1 94 ? -30.856 -15.431 54.851 1.00 55.72 94 GLU A C 1
ATOM 725 O O . GLU A 1 94 ? -31.068 -16.512 55.400 1.00 55.72 94 GLU A O 1
ATOM 730 N N . GLN A 1 95 ? -30.516 -14.345 55.554 1.00 61.44 95 GLN A N 1
ATOM 731 C CA . GLN A 1 95 ? -30.362 -14.317 57.015 1.00 61.44 95 GLN A CA 1
ATOM 732 C C . GLN A 1 95 ? -31.690 -14.094 57.766 1.00 61.44 95 GLN A C 1
ATOM 734 O O . GLN A 1 95 ? -31.688 -14.010 58.994 1.00 61.44 95 GLN A O 1
ATOM 739 N N . GLY A 1 96 ? -32.826 -14.021 57.060 1.00 56.28 96 GLY A N 1
ATOM 740 C CA . GLY A 1 96 ? -34.157 -13.870 57.660 1.00 56.28 96 GLY A CA 1
ATOM 741 C C . GLY A 1 96 ? -34.485 -12.448 58.125 1.00 56.28 96 GLY A C 1
ATOM 742 O O . GLY A 1 96 ? -35.340 -12.271 58.991 1.00 56.28 96 GLY A O 1
ATOM 743 N N . VAL A 1 97 ? -33.797 -11.440 57.582 1.00 60.16 97 VAL A N 1
ATOM 744 C CA . VAL A 1 97 ? -34.069 -10.024 57.868 1.00 60.16 97 VAL A CA 1
ATOM 745 C C . VAL A 1 97 ? -35.414 -9.617 57.255 1.00 60.16 97 VAL A C 1
ATOM 747 O O . VAL A 1 97 ? -35.714 -9.963 56.114 1.00 60.16 97 VAL A O 1
ATOM 750 N N . ASP A 1 98 ? -36.222 -8.888 58.028 1.00 60.19 98 ASP A N 1
ATOM 751 C CA . ASP A 1 98 ? -37.586 -8.502 57.657 1.00 60.19 98 ASP A CA 1
ATOM 752 C C . ASP A 1 98 ? -37.617 -7.523 56.468 1.00 60.19 98 ASP A C 1
ATOM 754 O O . ASP A 1 98 ? -36.720 -6.688 56.297 1.00 60.19 98 ASP A O 1
ATOM 758 N N . ALA A 1 99 ? -38.660 -7.614 55.640 1.00 59.56 99 ALA A N 1
ATOM 759 C CA . ALA A 1 99 ? -38.759 -6.905 54.360 1.00 59.56 99 ALA A CA 1
ATOM 760 C C . ALA A 1 99 ? -38.742 -5.370 54.515 1.00 59.56 99 ALA A C 1
ATOM 762 O O . ALA A 1 99 ? -38.196 -4.667 53.662 1.00 59.56 99 ALA A O 1
ATOM 763 N N . GLU A 1 100 ? -39.261 -4.850 55.632 1.00 59.34 100 GLU A N 1
ATOM 764 C CA . GLU A 1 100 ? -39.187 -3.425 55.993 1.00 59.34 100 GLU A CA 1
ATOM 765 C C . GLU A 1 100 ? -37.745 -2.956 56.250 1.00 59.34 100 GLU A C 1
ATOM 767 O O . GLU A 1 100 ? -37.367 -1.858 55.842 1.00 59.34 100 GLU A O 1
ATOM 772 N N . GLN A 1 101 ? -36.895 -3.803 56.841 1.00 61.09 101 GLN A N 1
ATOM 773 C CA . GLN A 1 101 ? -35.494 -3.459 57.118 1.00 61.09 101 GLN A CA 1
ATOM 774 C C . GLN A 1 101 ? -34.614 -3.519 55.863 1.00 61.09 101 GLN A C 1
ATOM 776 O O . GLN A 1 101 ? -33.624 -2.790 55.767 1.00 61.09 101 GLN A O 1
ATOM 781 N N . LEU A 1 102 ? -34.969 -4.367 54.893 1.00 59.75 102 LEU A N 1
ATOM 782 C CA . LEU A 1 102 ? -34.323 -4.416 53.577 1.00 59.75 102 LEU A CA 1
ATOM 783 C C . LEU A 1 102 ? -34.664 -3.171 52.737 1.00 59.75 102 LEU A C 1
ATOM 785 O O . LEU A 1 102 ? -33.774 -2.613 52.097 1.00 59.75 102 LEU A O 1
ATOM 789 N N . SER A 1 103 ? -35.912 -2.696 52.804 1.00 60.09 103 SER A N 1
ATOM 790 C CA . SER A 1 103 ? -36.367 -1.439 52.185 1.00 60.09 103 SER A CA 1
ATOM 791 C C . SER A 1 103 ? -35.603 -0.220 52.725 1.00 60.09 103 SER A C 1
ATOM 793 O O . SER A 1 103 ? -34.982 0.513 51.953 1.00 60.09 103 SER A O 1
ATOM 795 N N . GLU A 1 104 ? -35.541 -0.052 54.052 1.00 60.72 104 GLU A N 1
ATOM 796 C CA . GLU A 1 104 ? -34.857 1.090 54.682 1.00 60.72 104 GLU A CA 1
ATOM 797 C C . GLU A 1 104 ? -33.339 1.104 54.456 1.00 60.72 104 GLU A C 1
ATOM 799 O O . GLU A 1 104 ? -32.752 2.172 54.272 1.00 60.72 104 GLU A O 1
ATOM 804 N N . ARG A 1 105 ? -32.673 -0.060 54.479 1.00 57.88 105 ARG A N 1
ATOM 805 C CA . ARG A 1 105 ? -31.202 -0.128 54.387 1.00 57.88 105 ARG A CA 1
ATOM 806 C C . ARG A 1 105 ? -30.660 -0.042 52.969 1.00 57.88 105 ARG A C 1
ATOM 808 O O . ARG A 1 105 ? -29.559 0.469 52.782 1.00 57.88 105 ARG A O 1
ATOM 815 N N . PHE A 1 106 ? -31.397 -0.562 51.994 1.00 63.00 106 PHE A N 1
ATOM 816 C CA . PHE A 1 106 ? -30.923 -0.681 50.613 1.00 63.00 106 PHE A CA 1
ATOM 817 C C . PHE A 1 106 ? -31.702 0.202 49.630 1.00 63.00 106 PHE A C 1
ATOM 819 O O . PHE A 1 106 ? -31.372 0.222 48.444 1.00 63.00 106 PHE A O 1
ATOM 826 N N . GLY A 1 107 ? -32.692 0.964 50.114 1.00 58.19 107 GLY A N 1
ATOM 827 C CA . GLY A 1 107 ? -33.453 1.925 49.315 1.00 58.19 107 GLY A CA 1
ATOM 828 C C . GLY A 1 107 ? -34.354 1.277 48.264 1.00 58.19 107 GLY A C 1
ATOM 829 O O . GLY A 1 107 ? -34.625 1.903 47.240 1.00 58.19 107 GLY A O 1
ATOM 830 N N . LEU A 1 108 ? -34.780 0.027 48.484 1.00 65.44 108 LEU A N 1
ATOM 831 C CA . LEU A 1 108 ? -35.738 -0.653 47.609 1.00 65.44 108 LEU A CA 1
ATOM 832 C C . LEU A 1 108 ? -37.153 -0.139 47.870 1.00 65.44 108 LEU A C 1
ATOM 834 O O . LEU A 1 108 ? -37.509 0.178 49.003 1.00 65.44 108 LEU A O 1
ATOM 838 N N . SER A 1 109 ? -37.988 -0.113 46.832 1.00 63.47 109 SER A N 1
ATOM 839 C CA . SER A 1 109 ? -39.424 0.115 47.014 1.00 63.47 109 SER A CA 1
ATOM 840 C C . SER A 1 109 ? -40.030 -1.004 47.873 1.00 63.47 109 SER A C 1
ATOM 842 O O . SER A 1 109 ? -39.668 -2.172 47.726 1.00 63.47 109 SER A O 1
ATOM 844 N N . GLU A 1 110 ? -41.003 -0.684 48.730 1.00 60.41 110 GLU A N 1
ATOM 845 C CA . GLU A 1 110 ? -41.725 -1.664 49.565 1.00 60.41 110 GLU A CA 1
ATOM 846 C C . GLU A 1 110 ? -42.297 -2.823 48.720 1.00 60.41 110 GLU A C 1
ATOM 848 O O . GLU A 1 110 ? -42.254 -3.994 49.105 1.00 60.41 110 GLU A O 1
ATOM 853 N N . SER A 1 111 ? -42.736 -2.505 47.498 1.00 63.81 111 SER A N 1
ATOM 854 C CA . SER A 1 111 ? -43.195 -3.477 46.505 1.00 63.81 111 SER A CA 1
ATOM 855 C C . SER A 1 111 ? -42.083 -4.373 45.940 1.00 63.81 111 SER A C 1
ATOM 857 O O . SER A 1 111 ? -42.347 -5.536 45.642 1.00 63.81 111 SER A O 1
ATOM 859 N N . GLU A 1 112 ? -40.846 -3.882 45.811 1.00 61.09 112 GLU A N 1
ATOM 860 C CA . GLU A 1 112 ? -39.688 -4.664 45.346 1.00 61.09 112 GLU A CA 1
ATOM 861 C C . GLU A 1 112 ? -39.194 -5.624 46.436 1.00 61.09 112 GLU A C 1
ATOM 863 O O . GLU A 1 112 ? -38.888 -6.783 46.146 1.00 61.09 112 GLU A O 1
ATOM 868 N N . ALA A 1 113 ? -39.198 -5.185 47.699 1.00 65.38 113 ALA A N 1
ATOM 869 C CA . ALA A 1 113 ? -38.868 -6.030 48.848 1.00 65.38 113 ALA A CA 1
ATOM 870 C C . ALA A 1 113 ? -39.887 -7.173 49.034 1.00 65.38 113 ALA A C 1
ATOM 872 O O . ALA A 1 113 ? -39.500 -8.329 49.236 1.00 65.38 113 ALA A O 1
ATOM 873 N N . GLN A 1 114 ? -41.188 -6.885 48.888 1.00 63.78 114 GLN A N 1
ATOM 874 C CA . GLN A 1 114 ? -42.235 -7.917 48.897 1.00 63.78 114 GLN A CA 1
ATOM 875 C C . GLN A 1 114 ? -42.129 -8.882 47.711 1.00 63.78 114 GLN A C 1
ATOM 877 O O . GLN A 1 114 ? -42.295 -10.089 47.890 1.00 63.78 114 GLN A O 1
ATOM 882 N N . LEU A 1 115 ? -41.824 -8.391 46.504 1.00 68.44 115 LEU A N 1
ATOM 883 C CA . LEU A 1 115 ? -41.652 -9.258 45.335 1.00 68.44 115 LEU A CA 1
ATOM 884 C C . LEU A 1 115 ? -40.494 -10.247 45.546 1.00 68.44 115 LEU A C 1
ATOM 886 O O . LEU A 1 115 ? -40.619 -11.424 45.209 1.00 68.44 115 LEU A O 1
ATOM 890 N N . MET A 1 116 ? -39.394 -9.790 46.153 1.00 64.62 116 MET A N 1
ATOM 891 C CA . MET A 1 116 ? -38.234 -10.628 46.461 1.00 64.62 116 MET A CA 1
ATOM 892 C C . MET A 1 116 ? -38.574 -11.746 47.459 1.00 64.62 116 MET A C 1
ATOM 894 O O . MET A 1 116 ? -38.210 -12.903 47.234 1.00 64.62 116 MET A O 1
ATOM 898 N N . SER A 1 117 ? -39.333 -11.439 48.519 1.00 63.75 117 SER A N 1
ATOM 899 C CA . SER A 1 117 ? -39.759 -12.449 49.500 1.00 63.75 117 SER A CA 1
ATOM 900 C C . SER A 1 117 ? -40.727 -13.474 48.890 1.00 63.75 117 SER A C 1
ATOM 902 O O . SER A 1 117 ? -40.597 -14.675 49.140 1.00 63.75 117 SER A O 1
ATOM 904 N N . MET A 1 118 ? -41.636 -13.035 48.010 1.00 65.94 118 MET A N 1
ATOM 905 C CA . MET A 1 118 ? -42.580 -13.910 47.303 1.00 65.94 118 MET A CA 1
ATOM 906 C C . MET A 1 118 ? -41.896 -14.824 46.276 1.00 65.94 118 MET A C 1
ATOM 908 O O . MET A 1 118 ? -42.204 -16.018 46.210 1.00 65.94 118 MET A O 1
ATOM 912 N N . ILE A 1 119 ? -40.951 -14.300 45.484 1.00 66.88 119 ILE A N 1
ATOM 913 C CA . ILE A 1 119 ? -40.168 -15.095 44.521 1.00 66.88 119 ILE A CA 1
ATOM 914 C C . ILE A 1 119 ? -39.392 -16.198 45.254 1.00 66.88 119 ILE A C 1
ATOM 916 O O . ILE A 1 119 ? -39.341 -17.333 44.772 1.00 66.88 119 ILE A O 1
ATOM 920 N N . LYS A 1 120 ? -38.845 -15.900 46.439 1.00 61.88 120 LYS A N 1
ATOM 921 C CA . LYS A 1 120 ? -38.059 -16.866 47.217 1.00 61.88 120 LYS A CA 1
ATOM 922 C C . LYS A 1 120 ? -38.902 -17.860 48.017 1.00 61.88 120 LYS A C 1
ATOM 924 O O . LYS A 1 120 ? -38.523 -19.027 48.079 1.00 61.88 120 LYS A O 1
ATOM 929 N N . GLN A 1 121 ? -40.077 -17.484 48.533 1.00 62.00 121 GLN A N 1
ATOM 930 C CA . GLN A 1 121 ? -41.040 -18.466 49.067 1.00 62.00 121 GLN A CA 1
ATOM 931 C C . GLN A 1 121 ? -41.426 -19.493 47.999 1.00 62.00 121 GLN A C 1
ATOM 933 O O . GLN A 1 121 ? -41.514 -20.688 48.282 1.00 62.00 121 GLN A O 1
ATOM 938 N N . ARG A 1 122 ? -41.582 -19.044 46.748 1.00 58.53 122 ARG A N 1
ATOM 939 C CA . ARG A 1 122 ? -41.855 -19.928 45.614 1.00 58.53 122 ARG A CA 1
ATOM 940 C C . ARG A 1 122 ? -40.660 -20.815 45.253 1.00 58.53 122 ARG A C 1
ATOM 942 O O . ARG A 1 122 ? -40.876 -21.986 44.965 1.00 58.53 122 ARG A O 1
ATOM 949 N N . SER A 1 123 ? -39.424 -20.305 45.295 1.00 55.66 123 SER A N 1
ATOM 950 C CA . SER A 1 123 ? -38.229 -21.119 45.015 1.00 55.66 123 SER A CA 1
ATOM 951 C C . SER A 1 123 ? -37.907 -22.117 46.133 1.00 55.66 123 SER A C 1
ATOM 953 O O . SER A 1 123 ? -37.522 -23.242 45.840 1.00 55.66 123 SER A O 1
ATOM 955 N N . ALA A 1 124 ? -38.103 -21.747 47.403 1.00 53.97 124 ALA A N 1
ATOM 956 C CA . ALA A 1 124 ? -37.926 -22.643 48.549 1.00 53.97 124 ALA A CA 1
ATOM 957 C C . ALA A 1 124 ? -38.993 -23.751 48.581 1.00 53.97 124 ALA A C 1
ATOM 959 O O . ALA A 1 124 ? -38.681 -24.897 48.886 1.00 53.97 124 ALA A O 1
ATOM 960 N N . ALA A 1 125 ? -40.232 -23.437 48.185 1.00 53.31 125 ALA A N 1
ATOM 961 C CA . ALA A 1 125 ? -41.300 -24.425 48.022 1.00 53.31 125 ALA A CA 1
ATOM 962 C C . ALA A 1 125 ? -41.124 -25.338 46.791 1.00 53.31 125 ALA A C 1
ATOM 964 O O . ALA A 1 125 ? -41.771 -26.375 46.718 1.00 53.31 125 ALA A O 1
ATOM 965 N N . GLN A 1 126 ? -40.275 -24.965 45.825 1.00 47.84 126 GLN A N 1
ATOM 966 C CA . GLN A 1 126 ? -39.913 -25.795 44.665 1.00 47.84 126 GLN A CA 1
ATOM 967 C C . GLN A 1 126 ? -38.641 -26.634 44.882 1.00 47.84 126 GLN A C 1
ATOM 969 O O . GLN A 1 126 ? -38.316 -27.461 44.033 1.00 47.84 126 GLN A O 1
ATOM 974 N N . ALA A 1 127 ? -37.919 -26.418 45.986 1.00 47.09 127 ALA A N 1
ATOM 975 C CA . ALA A 1 127 ? -36.721 -27.171 46.367 1.00 47.09 127 ALA A CA 1
ATOM 976 C C . ALA A 1 127 ? -37.007 -28.328 47.356 1.00 47.09 127 ALA A C 1
ATOM 978 O O . ALA A 1 127 ? -36.068 -28.977 47.818 1.00 47.09 127 ALA A O 1
ATOM 979 N N . LEU A 1 128 ? -38.287 -28.574 47.664 1.00 38.94 128 LEU A N 1
ATOM 980 C CA . LEU A 1 128 ? -38.832 -29.713 48.419 1.00 38.94 128 LEU A CA 1
ATOM 981 C C . LEU A 1 128 ? -39.638 -30.616 47.479 1.00 38.94 128 LEU A C 1
ATOM 983 O O . LEU A 1 128 ? -39.582 -31.849 47.680 1.00 38.94 128 LEU A O 1
#